Protein AF-A0A2A2DGZ8-F1 (afdb_monomer)

Sequence (70 aa):
MDRVKNDDLPALHSFVNGLRRDQDAVTAGLSTPWSSGQVEGHVCRVKLLKREGFGRANLDLLRRRIILTA

Radius of gyration: 18.41 Å; Cα contacts (8 Å, |Δi|>4): 20; chains: 1; bounding box: 32×23×47 Å

Mean predicted aligned error: 5.17 Å

Structure (mmCIF, N/CA/C/O backbone):
data_AF-A0A2A2DGZ8-F1
#
_entry.id   AF-A0A2A2DGZ8-F1
#
loop_
_atom_site.group_PDB
_atom_site.id
_atom_site.type_symbol
_atom_site.label_atom_id
_atom_site.label_alt_id
_atom_site.label_comp_id
_atom_site.label_asym_id
_atom_site.label_entity_id
_atom_site.label_seq_id
_atom_site.pdbx_PDB_ins_code
_atom_site.Cartn_x
_atom_site.Cartn_y
_atom_site.Cartn_z
_atom_site.occupancy
_atom_site.B_iso_or_equiv
_atom_site.auth_seq_id
_atom_site.auth_comp_id
_atom_site.auth_asym_id
_atom_site.auth_atom_id
_atom_site.pdbx_PDB_model_num
ATOM 1 N N . MET A 1 1 ? 6.073 1.360 -22.040 1.00 85.00 1 MET A N 1
ATOM 2 C CA . MET A 1 1 ? 6.452 0.145 -21.282 1.00 85.00 1 MET A CA 1
ATOM 3 C C . MET A 1 1 ? 7.365 -0.766 -22.090 1.00 85.00 1 MET A C 1
ATOM 5 O O . MET A 1 1 ? 8.329 -1.267 -21.532 1.00 85.00 1 MET A O 1
ATOM 9 N N . ASP A 1 2 ? 7.116 -0.943 -23.388 1.00 89.25 2 ASP A N 1
ATOM 10 C CA . ASP A 1 2 ? 7.844 -1.923 -24.212 1.00 89.25 2 ASP A CA 1
ATOM 11 C C . ASP A 1 2 ? 9.330 -1.597 -24.412 1.00 89.25 2 ASP A C 1
ATOM 13 O O . ASP A 1 2 ? 10.148 -2.506 -24.417 1.00 89.25 2 ASP A O 1
ATOM 17 N N . ARG A 1 3 ? 9.714 -0.312 -24.441 1.00 90.19 3 ARG A N 1
ATOM 18 C CA . ARG A 1 3 ? 11.134 0.096 -24.466 1.00 90.19 3 ARG A CA 1
ATOM 19 C C . ARG A 1 3 ? 11.928 -0.468 -23.283 1.00 90.19 3 ARG A C 1
ATOM 21 O O . ARG A 1 3 ? 12.954 -1.090 -23.482 1.00 90.19 3 ARG A O 1
ATOM 28 N N . VAL A 1 4 ? 11.392 -0.342 -22.067 1.00 90.12 4 VAL A N 1
ATOM 29 C CA . VAL A 1 4 ? 12.032 -0.869 -20.847 1.00 90.12 4 VAL A CA 1
ATOM 30 C C . VAL A 1 4 ? 12.136 -2.394 -20.873 1.00 90.12 4 VAL A C 1
ATOM 32 O O . VAL A 1 4 ? 13.076 -2.935 -20.313 1.00 90.12 4 VAL A O 1
ATOM 35 N N . LYS A 1 5 ? 11.188 -3.089 -21.516 1.00 84.94 5 LYS A N 1
ATOM 36 C CA . LYS A 1 5 ? 11.232 -4.553 -21.659 1.00 84.94 5 LYS A CA 1
ATOM 37 C C . LYS A 1 5 ? 12.277 -5.022 -22.671 1.00 84.94 5 LYS A C 1
ATOM 39 O O . LYS A 1 5 ? 12.787 -6.125 -22.521 1.00 84.94 5 LYS A O 1
ATOM 44 N N . ASN A 1 6 ? 12.543 -4.207 -23.688 1.00 90.94 6 ASN A N 1
ATOM 45 C CA . ASN A 1 6 ? 13.497 -4.513 -24.751 1.00 90.94 6 ASN A CA 1
ATOM 46 C C . ASN A 1 6 ? 14.933 -4.089 -24.399 1.00 90.94 6 ASN A C 1
ATOM 48 O O . ASN A 1 6 ? 15.870 -4.608 -24.998 1.00 90.94 6 ASN A O 1
ATOM 52 N N . ASP A 1 7 ? 15.100 -3.183 -23.433 1.00 93.12 7 ASP A N 1
ATOM 53 C CA . ASP A 1 7 ? 16.399 -2.737 -22.925 1.00 93.12 7 ASP A CA 1
ATOM 54 C C . ASP A 1 7 ? 16.839 -3.553 -21.691 1.00 93.12 7 ASP A C 1
ATOM 56 O O . ASP A 1 7 ? 16.016 -4.059 -20.917 1.00 93.12 7 ASP A O 1
ATOM 60 N N . ASP A 1 8 ? 18.153 -3.624 -21.456 1.00 89.56 8 ASP A N 1
ATOM 61 C CA . ASP A 1 8 ? 18.749 -4.281 -20.282 1.00 89.56 8 ASP A CA 1
ATOM 62 C C . ASP A 1 8 ? 18.659 -3.391 -19.028 1.00 89.56 8 ASP A C 1
ATOM 64 O O . ASP A 1 8 ? 19.627 -2.793 -18.559 1.00 89.56 8 ASP A O 1
ATOM 68 N N . LEU A 1 9 ? 17.436 -3.245 -18.513 1.00 91.56 9 LEU A N 1
ATOM 69 C CA . LEU A 1 9 ? 17.112 -2.442 -17.330 1.00 91.56 9 LEU A CA 1
ATOM 70 C C . LEU A 1 9 ? 16.429 -3.298 -16.251 1.00 91.56 9 LEU A C 1
ATOM 72 O O . LEU A 1 9 ? 15.287 -3.012 -15.872 1.00 91.56 9 LEU A O 1
ATOM 76 N N . PRO A 1 10 ? 17.095 -4.331 -15.702 1.00 86.38 10 PRO A N 1
ATOM 77 C CA . PRO A 1 10 ? 16.468 -5.338 -14.839 1.00 86.38 10 PRO A CA 1
ATOM 78 C C . PRO A 1 10 ? 15.769 -4.746 -13.604 1.00 86.38 10 PRO A C 1
ATOM 80 O O . PRO A 1 10 ? 14.735 -5.256 -13.170 1.00 86.38 10 PRO A O 1
ATOM 83 N N . ALA A 1 11 ? 16.265 -3.619 -13.081 1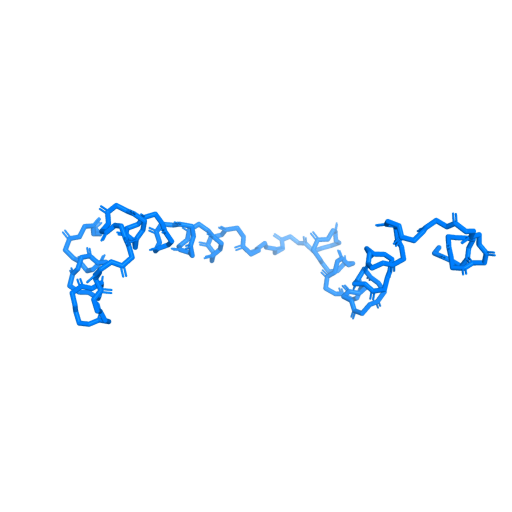.00 89.00 11 ALA A N 1
ATOM 84 C CA . ALA A 1 11 ? 15.644 -2.900 -11.966 1.00 89.00 11 ALA A CA 1
ATOM 85 C C . ALA A 1 11 ? 14.241 -2.342 -12.291 1.00 89.00 11 ALA A C 1
ATOM 87 O O . ALA A 1 11 ? 13.412 -2.204 -11.394 1.00 89.00 11 ALA A O 1
ATOM 88 N N . LEU A 1 12 ? 13.956 -2.032 -13.560 1.00 94.62 12 LEU A N 1
ATOM 89 C CA . LEU A 1 12 ? 12.685 -1.442 -14.001 1.00 94.62 12 LEU A CA 1
ATOM 90 C C . LEU A 1 12 ? 11.709 -2.468 -14.583 1.00 94.62 12 LEU A C 1
ATOM 92 O O . LEU A 1 12 ? 10.518 -2.176 -14.726 1.00 94.62 12 LEU A O 1
ATOM 96 N N . HIS A 1 13 ? 12.180 -3.674 -14.900 1.00 94.12 13 HIS A N 1
ATOM 97 C CA . HIS A 1 13 ? 11.342 -4.730 -15.469 1.00 94.12 13 HIS A CA 1
ATOM 98 C C . HIS A 1 13 ? 10.203 -5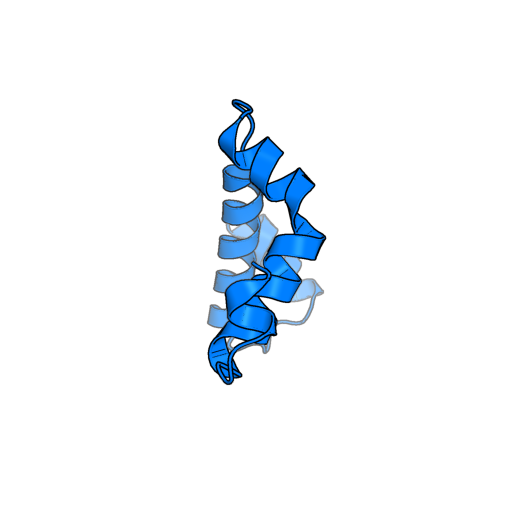.118 -14.521 1.00 94.12 13 HIS A C 1
ATOM 100 O O . HIS A 1 13 ? 9.050 -5.220 -14.944 1.00 94.12 13 HIS A O 1
ATOM 106 N N . SER A 1 14 ? 10.494 -5.279 -13.226 1.00 92.25 14 SER A N 1
ATOM 107 C CA . SER A 1 14 ? 9.482 -5.607 -12.211 1.00 92.25 14 SER A CA 1
ATOM 108 C C . SER A 1 14 ? 8.422 -4.509 -12.084 1.00 92.25 14 SER A C 1
ATOM 110 O O . SER A 1 14 ? 7.227 -4.809 -12.056 1.00 92.25 14 SER A O 1
ATOM 112 N N . PHE A 1 15 ? 8.849 -3.244 -12.095 1.00 92.75 15 PHE A N 1
ATOM 113 C CA . PHE A 1 15 ? 7.971 -2.081 -12.026 1.00 92.75 15 PHE A CA 1
ATOM 114 C C . PHE A 1 15 ? 7.016 -2.022 -13.221 1.00 92.75 15 PHE A C 1
ATOM 116 O O . PHE A 1 15 ? 5.803 -1.960 -13.039 1.00 92.75 15 PHE A O 1
ATOM 123 N N . VAL A 1 16 ? 7.539 -2.119 -14.446 1.00 95.50 16 VAL A N 1
ATOM 124 C CA . VAL A 1 16 ? 6.724 -2.078 -15.669 1.00 95.50 16 VAL A CA 1
ATOM 125 C C . VAL A 1 16 ? 5.755 -3.259 -15.749 1.00 95.50 16 VAL A C 1
ATOM 127 O O . VAL A 1 16 ? 4.616 -3.096 -16.185 1.00 95.50 16 VAL A O 1
ATOM 130 N N . ASN A 1 17 ? 6.172 -4.445 -15.302 1.00 93.00 17 ASN A N 1
ATOM 131 C CA . ASN A 1 17 ? 5.296 -5.613 -15.249 1.00 93.00 17 ASN A CA 1
ATOM 132 C C . ASN A 1 17 ? 4.197 -5.478 -14.186 1.00 93.00 17 ASN A C 1
ATOM 134 O O . ASN A 1 17 ? 3.081 -5.942 -14.413 1.00 93.00 17 ASN A O 1
ATOM 138 N N . GLY A 1 18 ? 4.484 -4.856 -13.040 1.00 94.06 18 GLY A N 1
ATOM 139 C CA . GLY A 1 18 ? 3.467 -4.486 -12.052 1.00 94.06 18 GLY A CA 1
ATOM 140 C C . GLY A 1 18 ? 2.472 -3.485 -12.629 1.00 94.06 18 GLY A C 1
ATOM 141 O O . GLY A 1 18 ? 1.285 -3.774 -12.708 1.00 94.06 18 GLY A O 1
ATOM 142 N N . LEU A 1 19 ? 2.977 -2.370 -13.157 1.00 94.81 19 LEU A N 1
ATOM 143 C CA . LEU A 1 19 ? 2.151 -1.290 -13.689 1.00 94.81 19 LEU A CA 1
ATOM 144 C C . LEU A 1 19 ? 1.255 -1.749 -14.850 1.00 94.81 19 LEU A C 1
ATOM 146 O O . LEU A 1 19 ? 0.110 -1.327 -14.942 1.00 94.81 19 LEU A O 1
ATOM 150 N N . ARG A 1 20 ? 1.743 -2.660 -15.705 1.00 95.19 20 ARG A N 1
ATOM 151 C CA . ARG A 1 20 ? 0.933 -3.256 -16.778 1.00 95.19 20 ARG A CA 1
ATOM 152 C C . ARG A 1 20 ? -0.175 -4.171 -16.255 1.00 95.19 20 ARG A C 1
ATOM 154 O O . ARG A 1 20 ? -1.238 -4.209 -16.862 1.00 95.19 20 ARG A O 1
ATOM 161 N N . ARG A 1 21 ? 0.076 -4.939 -15.187 1.00 95.94 21 ARG A N 1
ATOM 162 C CA . ARG A 1 21 ? -0.958 -5.783 -14.560 1.00 95.94 21 ARG A CA 1
ATOM 163 C C . ARG A 1 21 ? -2.049 -4.934 -13.913 1.00 95.94 21 ARG A C 1
ATOM 165 O O . ARG A 1 21 ? -3.213 -5.293 -14.012 1.00 95.94 21 ARG A O 1
ATOM 172 N N . ASP A 1 22 ? -1.666 -3.797 -13.343 1.00 96.31 22 ASP A N 1
ATOM 173 C CA . ASP A 1 22 ? -2.564 -2.906 -12.604 1.00 96.31 22 ASP A CA 1
ATOM 174 C C . ASP A 1 22 ? -3.046 -1.704 -13.443 1.00 96.31 22 ASP A C 1
ATOM 176 O O . ASP A 1 22 ? -3.526 -0.711 -12.895 1.00 96.31 22 ASP A O 1
ATOM 180 N N . GLN A 1 23 ? -2.925 -1.769 -14.775 1.00 96.31 23 GLN A N 1
ATOM 181 C CA . GLN A 1 23 ? -3.176 -0.638 -15.678 1.00 96.31 23 GLN A CA 1
ATOM 182 C C . GLN A 1 23 ? -4.580 -0.040 -15.500 1.00 96.31 23 GLN A C 1
ATOM 184 O O . GLN A 1 23 ? -4.722 1.185 -15.450 1.00 96.31 23 GLN A O 1
ATOM 189 N N . ASP A 1 24 ? -5.604 -0.884 -15.368 1.00 96.50 24 ASP A N 1
ATOM 190 C CA . ASP A 1 24 ? -6.991 -0.442 -15.190 1.00 96.50 24 ASP A CA 1
ATOM 191 C C . ASP A 1 24 ? -7.179 0.277 -13.851 1.00 96.50 24 ASP A C 1
ATOM 193 O O . ASP A 1 24 ? -7.772 1.353 -13.796 1.00 96.50 24 ASP A O 1
ATOM 197 N N . ALA A 1 25 ? -6.607 -0.272 -12.775 1.00 94.75 25 ALA A N 1
ATOM 198 C CA . ALA A 1 25 ? -6.666 0.318 -11.441 1.00 94.75 25 ALA A CA 1
ATOM 199 C C . ALA A 1 25 ? -5.949 1.675 -11.387 1.00 94.75 25 ALA A C 1
ATOM 201 O O . ALA A 1 25 ? -6.475 2.633 -10.824 1.00 94.75 25 ALA A O 1
ATOM 202 N N . VAL A 1 26 ? -4.777 1.784 -12.018 1.00 94.50 26 VAL A N 1
ATOM 203 C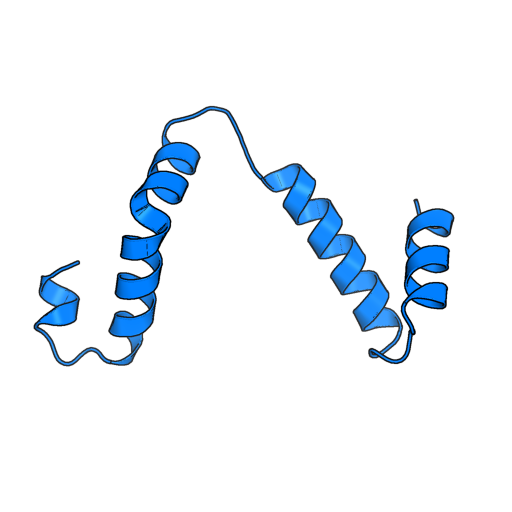 CA . VAL A 1 26 ? -4.013 3.038 -12.111 1.00 94.50 26 VAL A CA 1
ATOM 204 C C . VAL A 1 26 ? -4.780 4.075 -12.923 1.00 94.50 26 VAL A C 1
ATOM 206 O O . VAL A 1 26 ? -4.880 5.231 -12.519 1.00 94.50 26 VAL A O 1
ATOM 209 N N . THR A 1 27 ? -5.369 3.662 -14.046 1.00 96.69 27 THR A N 1
ATOM 210 C CA . THR A 1 27 ? -6.183 4.546 -14.888 1.00 96.69 27 THR A CA 1
ATOM 211 C C . THR A 1 27 ? -7.398 5.050 -14.112 1.00 96.69 27 THR A C 1
ATOM 213 O O . THR A 1 27 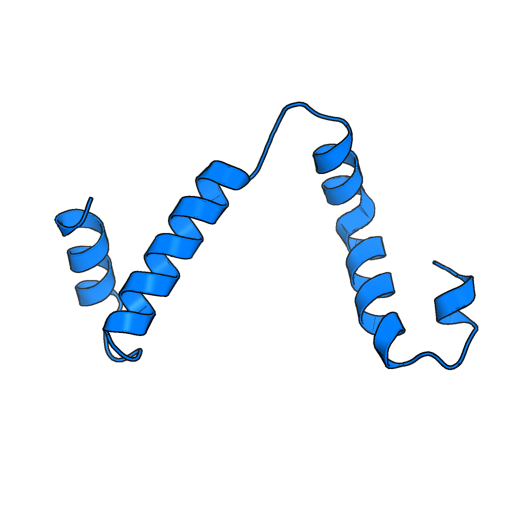? -7.651 6.254 -14.096 1.00 96.69 27 THR A O 1
ATOM 216 N N . ALA A 1 28 ? -8.112 4.171 -13.405 1.00 95.44 28 ALA A N 1
ATOM 217 C CA . ALA A 1 28 ? -9.246 4.545 -12.562 1.00 95.44 28 ALA A CA 1
ATOM 218 C C . ALA A 1 28 ? -8.834 5.491 -11.419 1.00 95.44 28 ALA A C 1
ATOM 220 O O . ALA A 1 28 ? -9.516 6.484 -11.169 1.00 95.44 28 ALA A O 1
ATOM 221 N N . GLY A 1 29 ? -7.693 5.241 -10.772 1.00 93.69 29 GLY A N 1
ATOM 222 C CA . GLY A 1 29 ? -7.167 6.098 -9.706 1.00 93.69 29 GLY A CA 1
ATOM 223 C C . GLY A 1 29 ? -6.797 7.514 -10.162 1.00 93.69 29 GLY A C 1
ATOM 224 O O . GLY A 1 29 ? -6.795 8.429 -9.346 1.00 93.69 29 GLY A O 1
ATOM 225 N N . LEU A 1 30 ? -6.504 7.710 -11.454 1.00 95.50 30 LEU A N 1
ATOM 226 C CA . LEU A 1 30 ? -6.173 9.021 -12.030 1.00 95.50 30 LEU A CA 1
ATOM 227 C C . LEU A 1 30 ? -7.357 9.717 -12.717 1.00 95.50 30 LEU A C 1
ATOM 229 O O . LEU A 1 30 ? -7.329 10.932 -12.891 1.00 95.50 30 LEU A O 1
ATOM 233 N N . SER A 1 31 ? -8.366 8.960 -13.152 1.00 97.62 31 SER A N 1
ATOM 234 C CA . SER A 1 31 ? -9.485 9.475 -13.959 1.00 97.62 31 SER A CA 1
ATOM 235 C C . SER A 1 31 ? -10.800 9.605 -13.193 1.00 97.62 31 SER A C 1
ATOM 237 O O . SER A 1 31 ? -11.733 10.237 -13.687 1.00 97.62 31 SER A O 1
ATOM 239 N N . THR A 1 32 ? -10.893 9.025 -11.997 1.00 96.62 32 THR A N 1
ATOM 240 C CA . THR A 1 32 ? -12.101 9.068 -11.166 1.00 96.62 32 THR A CA 1
ATOM 241 C C . THR A 1 32 ? -11.880 9.923 -9.915 1.00 96.62 32 THR A C 1
ATOM 243 O O . THR A 1 32 ? -10.742 10.099 -9.484 1.00 96.62 32 THR A O 1
ATOM 246 N N . PRO A 1 33 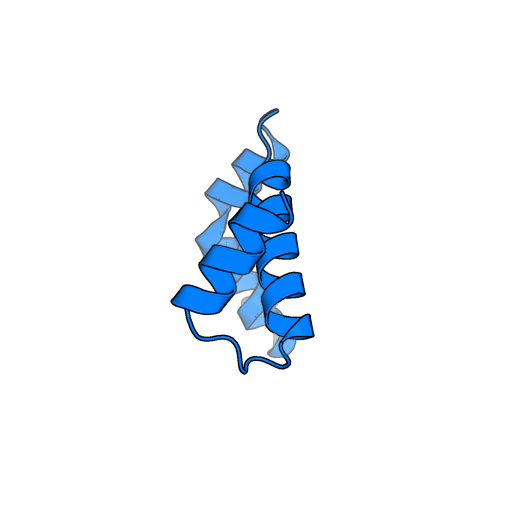? -12.949 10.448 -9.288 1.00 95.75 33 PRO A N 1
ATOM 247 C CA . PRO A 1 33 ? -12.832 11.170 -8.019 1.00 95.75 33 PRO A CA 1
ATOM 248 C C . PRO A 1 33 ? -12.620 10.240 -6.810 1.00 95.75 33 PRO A C 1
ATOM 250 O O . PRO A 1 33 ? -12.485 10.714 -5.682 1.00 95.75 33 PRO A O 1
ATOM 253 N N . TRP A 1 34 ? -12.651 8.920 -7.011 1.00 93.69 34 TRP A N 1
ATOM 254 C CA . TRP A 1 34 ? -12.577 7.938 -5.936 1.00 93.69 34 TRP A CA 1
ATOM 255 C C . TRP A 1 34 ? -11.126 7.658 -5.544 1.00 93.69 34 TRP A C 1
ATOM 257 O O . TRP A 1 34 ? -10.243 7.569 -6.391 1.00 93.69 34 TRP A O 1
ATOM 267 N N . SER A 1 35 ? -10.883 7.468 -4.246 1.00 90.44 35 SER A N 1
ATOM 268 C CA . SER A 1 35 ? -9.547 7.213 -3.702 1.00 90.44 35 SER A CA 1
ATOM 269 C C . SER A 1 35 ? -9.559 6.073 -2.685 1.00 90.44 35 SER A C 1
ATOM 271 O O . SER A 1 35 ? -10.474 5.963 -1.867 1.00 90.44 35 SER A O 1
ATOM 273 N N . SER A 1 36 ? -8.497 5.263 -2.682 1.00 93.12 36 SER A N 1
ATOM 274 C CA . SER A 1 36 ? -8.203 4.273 -1.637 1.00 93.12 36 SER A CA 1
ATOM 275 C C . SER A 1 36 ? -7.646 4.897 -0.350 1.00 93.12 36 SER A C 1
ATOM 277 O O . SER A 1 36 ? -7.436 4.174 0.624 1.00 93.12 36 SER A O 1
ATOM 279 N N . GLY A 1 37 ? -7.429 6.217 -0.296 1.00 94.31 37 GLY A N 1
ATOM 280 C CA . GLY A 1 37 ? -6.691 6.886 0.781 1.00 94.31 37 GLY A CA 1
ATOM 281 C C . GLY A 1 37 ? -7.230 6.618 2.188 1.00 94.31 37 GLY A C 1
ATOM 282 O O . GLY A 1 37 ? -6.453 6.349 3.104 1.00 94.31 37 GLY A O 1
ATOM 283 N N . GLN A 1 38 ? -8.554 6.598 2.375 1.00 94.44 38 GLN A N 1
ATOM 284 C CA . GLN A 1 38 ? -9.141 6.249 3.674 1.00 94.44 38 GLN A CA 1
ATOM 285 C C . GLN A 1 38 ? -8.803 4.804 4.067 1.00 94.44 38 GLN A C 1
ATOM 287 O O . GLN A 1 38 ? -8.405 4.548 5.203 1.00 94.44 38 GLN A O 1
ATOM 292 N N . VAL A 1 39 ? -8.928 3.853 3.139 1.00 95.56 39 VAL A N 1
ATOM 293 C CA . VAL A 1 39 ? -8.612 2.437 3.383 1.00 95.56 39 VAL A CA 1
ATOM 294 C C . VAL A 1 39 ? -7.122 2.267 3.685 1.00 95.56 39 VAL A C 1
ATOM 296 O O . VAL A 1 39 ? -6.754 1.609 4.659 1.00 95.56 39 VAL A O 1
ATOM 299 N N . GLU A 1 40 ? -6.257 2.915 2.909 1.00 96.12 40 GLU A N 1
ATOM 300 C CA . GLU A 1 40 ? -4.809 2.893 3.114 1.00 96.12 40 GLU A CA 1
ATOM 301 C C . GLU A 1 40 ? -4.397 3.515 4.449 1.00 96.12 40 GLU A C 1
AT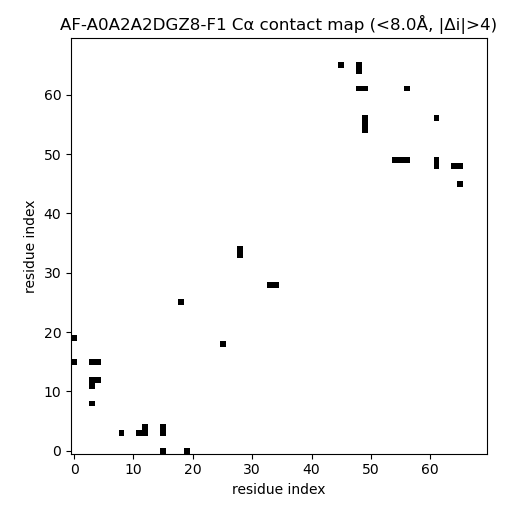OM 303 O O . GLU A 1 40 ? -3.518 2.975 5.123 1.00 96.12 40 GLU A O 1
ATOM 308 N N . GLY A 1 41 ? -5.077 4.578 4.887 1.00 95.62 41 GLY A N 1
ATOM 309 C CA . GLY A 1 41 ? -4.893 5.171 6.210 1.00 95.62 41 GLY A CA 1
ATOM 310 C C . GLY A 1 41 ? -5.158 4.168 7.336 1.00 95.62 41 GLY A C 1
ATOM 311 O O . GLY A 1 41 ? -4.324 4.002 8.232 1.00 95.62 41 GLY A O 1
ATOM 312 N N . HIS A 1 42 ? -6.259 3.413 7.253 1.00 94.50 42 HIS A N 1
ATOM 313 C CA . HIS A 1 42 ? -6.552 2.345 8.216 1.00 94.50 42 HIS A CA 1
ATOM 314 C C . HIS A 1 42 ? -5.480 1.248 8.187 1.00 94.50 42 HIS A C 1
ATOM 316 O O . HIS A 1 42 ? -4.994 0.831 9.240 1.00 94.50 42 HIS A O 1
ATOM 322 N N . VAL A 1 43 ? -5.051 0.809 6.998 1.00 95.44 43 VAL A N 1
ATOM 323 C CA . VAL A 1 43 ? -3.982 -0.194 6.857 1.00 95.44 43 VAL A CA 1
ATOM 324 C C . VAL A 1 43 ? -2.662 0.316 7.444 1.00 95.44 43 VAL A C 1
ATOM 326 O O . VAL A 1 43 ? -1.955 -0.442 8.114 1.00 95.44 43 VAL A O 1
ATOM 329 N N . CYS A 1 44 ? -2.324 1.587 7.228 1.00 95.75 44 CYS A N 1
ATOM 330 C CA . CYS A 1 44 ? -1.127 2.214 7.779 1.00 95.75 44 CYS A CA 1
ATOM 331 C C . CYS A 1 44 ? -1.163 2.217 9.312 1.00 95.75 44 CYS A C 1
ATOM 333 O O . CYS A 1 44 ? -0.217 1.743 9.946 1.00 95.75 44 CYS A O 1
ATOM 335 N N . ARG A 1 45 ? -2.290 2.624 9.911 1.00 94.12 45 ARG A N 1
ATOM 336 C CA . ARG A 1 45 ? -2.498 2.585 11.366 1.00 94.12 45 ARG A CA 1
ATOM 337 C C . ARG A 1 45 ? -2.359 1.170 11.931 1.00 94.12 45 ARG A C 1
ATOM 339 O O . ARG A 1 45 ? -1.664 0.966 12.923 1.00 94.12 45 ARG A O 1
ATOM 346 N N . VAL A 1 46 ? -2.959 0.169 11.286 1.00 93.31 46 VAL A N 1
ATOM 347 C CA . VAL A 1 46 ? -2.832 -1.238 11.711 1.00 93.31 46 VAL A CA 1
ATOM 348 C C . VAL A 1 46 ? -1.375 -1.712 11.645 1.00 93.31 46 VAL A C 1
ATOM 350 O O . VAL A 1 46 ? -0.885 -2.350 12.581 1.00 93.31 46 VAL A O 1
ATOM 353 N N . LYS A 1 47 ? -0.653 -1.380 10.566 1.00 93.25 47 LYS A N 1
ATOM 354 C CA . LYS A 1 47 ? 0.778 -1.695 10.422 1.00 93.25 47 LYS A CA 1
ATOM 355 C C . LYS A 1 47 ? 1.616 -1.010 11.504 1.00 93.25 47 LYS A C 1
ATOM 357 O O . LYS A 1 47 ? 2.540 -1.639 12.018 1.00 93.25 47 LYS A O 1
ATOM 362 N N .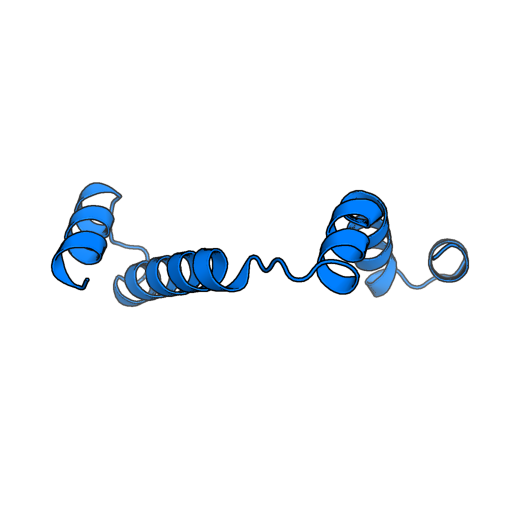 LEU A 1 48 ? 1.293 0.232 11.867 1.00 94.19 48 LEU A N 1
ATOM 363 C CA . LEU A 1 48 ? 1.958 0.966 12.944 1.00 94.19 48 LEU A CA 1
ATOM 364 C C . LEU A 1 48 ? 1.767 0.266 14.295 1.00 94.19 48 LEU A C 1
ATOM 366 O O . LEU A 1 48 ? 2.756 -0.107 14.919 1.00 94.19 48 LEU A O 1
ATOM 370 N N . LEU A 1 49 ? 0.525 -0.027 14.690 1.00 92.44 49 LEU A N 1
ATOM 371 C CA . LEU A 1 49 ? 0.228 -0.724 15.951 1.00 92.44 49 LEU A CA 1
ATO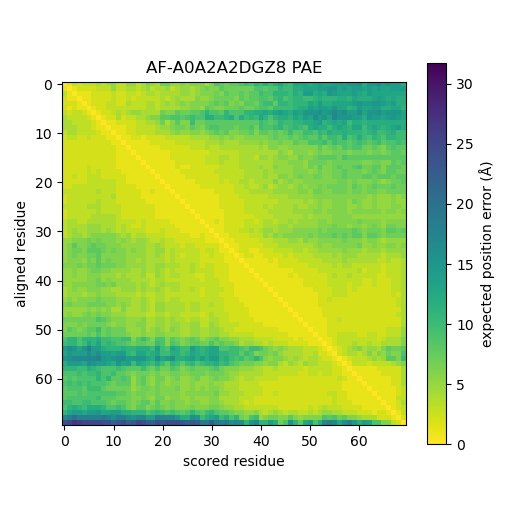M 372 C C . LEU A 1 49 ? 0.946 -2.081 16.046 1.00 92.44 49 LEU A C 1
ATOM 374 O O . LEU A 1 49 ? 1.479 -2.448 17.096 1.00 92.44 49 LEU A O 1
ATOM 378 N N . LYS A 1 50 ? 1.017 -2.830 14.937 1.00 93.06 50 LYS A N 1
ATOM 379 C CA . LYS A 1 50 ? 1.776 -4.090 14.880 1.00 93.06 50 LYS A CA 1
ATOM 380 C C . LYS A 1 50 ? 3.284 -3.870 15.077 1.00 93.06 50 LYS A C 1
ATOM 382 O O . LYS A 1 50 ? 3.926 -4.675 15.757 1.00 93.06 50 LYS A O 1
ATOM 387 N N . ARG A 1 51 ? 3.851 -2.804 14.498 1.00 93.94 51 ARG A N 1
ATOM 388 C CA . ARG A 1 51 ? 5.276 -2.439 14.631 1.00 93.94 51 ARG A CA 1
ATOM 389 C C . ARG A 1 51 ? 5.632 -1.955 16.033 1.00 93.94 51 ARG A C 1
ATOM 391 O O . ARG A 1 51 ? 6.682 -2.345 16.522 1.00 93.94 51 ARG A O 1
ATOM 398 N N . GLU A 1 52 ? 4.758 -1.205 16.702 1.00 91.56 52 GLU A N 1
ATOM 399 C CA . GLU A 1 52 ? 4.940 -0.827 18.115 1.00 91.56 52 GLU A CA 1
ATOM 400 C C . GLU A 1 52 ? 5.016 -2.052 19.033 1.00 91.56 52 GLU A C 1
ATOM 402 O O . GLU A 1 52 ? 5.744 -2.065 20.017 1.00 91.56 52 GLU A O 1
ATOM 407 N N . GLY A 1 53 ? 4.293 -3.120 18.687 1.00 89.88 53 GLY A N 1
ATOM 408 C CA . GLY A 1 53 ? 4.413 -4.411 19.363 1.00 89.88 53 GLY A CA 1
ATOM 409 C C . GLY A 1 53 ? 5.658 -5.210 18.963 1.00 89.88 53 GLY A C 1
ATOM 410 O O . GLY A 1 53 ? 5.737 -6.387 19.306 1.00 89.88 53 GLY A O 1
ATOM 411 N N . PHE A 1 54 ? 6.582 -4.639 18.180 1.00 90.25 54 PHE A N 1
ATOM 412 C CA . PHE A 1 54 ? 7.743 -5.313 17.584 1.00 90.25 54 PHE A CA 1
ATOM 413 C C . PHE A 1 54 ? 7.381 -6.625 16.868 1.00 90.25 54 PHE A C 1
ATOM 415 O O . PHE A 1 54 ? 8.136 -7.594 16.892 1.00 90.25 54 PHE A O 1
ATOM 422 N N . GLY A 1 55 ? 6.181 -6.693 16.280 1.00 84.06 55 GLY A N 1
ATOM 423 C CA . GLY A 1 55 ? 5.663 -7.907 15.646 1.00 84.06 55 GLY A CA 1
ATOM 424 C C . GLY A 1 55 ? 5.268 -9.037 16.608 1.00 84.06 55 GLY A C 1
ATOM 425 O O . GLY A 1 55 ? 4.850 -10.088 16.137 1.00 84.06 55 GLY A O 1
ATOM 426 N N . ARG A 1 56 ? 5.346 -8.830 17.929 1.00 85.06 56 ARG A N 1
ATOM 427 C CA . ARG A 1 56 ? 5.035 -9.834 18.965 1.00 85.06 56 ARG A CA 1
ATOM 428 C C . ARG A 1 56 ? 3.559 -9.891 19.355 1.00 85.06 56 ARG A C 1
ATOM 430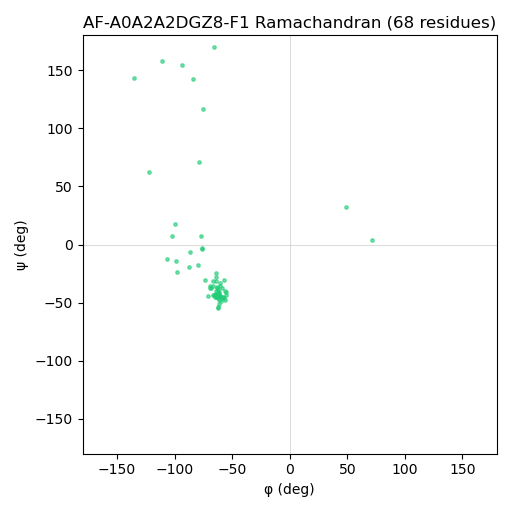 O O . ARG A 1 56 ? 3.159 -10.760 20.122 1.00 85.06 56 ARG A O 1
ATOM 437 N N . ALA A 1 57 ? 2.738 -8.978 18.841 1.00 84.81 57 ALA A N 1
ATOM 438 C CA . ALA A 1 57 ? 1.299 -9.035 19.046 1.00 84.81 57 ALA A CA 1
ATOM 439 C C . ALA A 1 57 ? 0.679 -10.127 18.163 1.00 84.81 57 ALA A C 1
ATOM 441 O O . ALA A 1 57 ? 0.705 -10.026 16.933 1.00 84.81 57 ALA A O 1
ATOM 442 N N . ASN A 1 58 ? 0.092 -11.148 18.796 1.00 88.56 58 ASN A N 1
ATOM 443 C CA . ASN A 1 58 ? -0.798 -12.085 18.115 1.00 88.56 58 ASN A CA 1
ATOM 444 C C . ASN A 1 58 ? -2.076 -11.364 17.633 1.00 88.56 58 ASN A C 1
ATOM 446 O O . ASN A 1 58 ? -2.325 -10.203 17.974 1.00 88.56 58 ASN A O 1
ATOM 450 N N . LEU A 1 59 ? -2.886 -12.040 16.815 1.00 91.62 59 LEU A N 1
ATOM 451 C CA . LEU A 1 59 ? -4.082 -11.430 16.224 1.00 91.62 59 LEU A CA 1
ATOM 452 C C . LEU A 1 59 ? -5.069 -10.910 17.279 1.00 91.62 59 LEU A C 1
ATOM 454 O O . LEU A 1 59 ? -5.627 -9.830 17.093 1.00 91.62 59 LEU A O 1
ATOM 458 N N . ASP A 1 60 ? -5.239 -11.618 18.398 1.00 93.94 60 ASP A N 1
ATOM 459 C CA . ASP A 1 60 ? -6.150 -11.211 19.474 1.00 93.94 60 ASP A CA 1
ATOM 460 C C . ASP A 1 60 ? -5.702 -9.914 20.148 1.00 93.94 60 ASP A C 1
ATOM 462 O O . ASP A 1 60 ? -6.505 -8.996 20.342 1.00 93.94 60 ASP A O 1
ATOM 466 N N . LEU A 1 61 ? -4.408 -9.800 20.460 1.00 92.19 61 LEU A N 1
ATOM 467 C CA . LEU A 1 61 ? -3.842 -8.588 21.039 1.00 92.19 61 LEU A CA 1
ATOM 468 C C . LEU A 1 61 ? -3.891 -7.427 20.044 1.00 92.19 61 LEU A C 1
ATOM 470 O O . LEU A 1 61 ? -4.279 -6.321 20.418 1.00 92.19 61 LEU A O 1
ATOM 474 N N . LEU A 1 62 ? -3.547 -7.664 18.774 1.00 92.81 62 LEU A N 1
ATOM 475 C CA . LEU A 1 62 ? -3.610 -6.630 17.741 1.00 92.81 62 LEU A CA 1
ATOM 476 C C . LEU A 1 62 ? -5.047 -6.127 17.546 1.00 92.81 62 LEU A C 1
ATOM 478 O O . LEU A 1 62 ? -5.258 -4.919 17.488 1.00 92.81 62 LEU A O 1
ATOM 482 N N . ARG A 1 63 ? -6.039 -7.028 17.526 1.00 93.44 63 ARG A N 1
ATOM 483 C CA . ARG A 1 63 ? -7.465 -6.673 17.459 1.00 93.44 63 ARG A CA 1
ATOM 484 C C . ARG A 1 63 ? -7.882 -5.814 18.651 1.00 93.44 63 ARG A C 1
ATOM 486 O O . ARG A 1 63 ? -8.482 -4.763 18.441 1.00 93.44 63 ARG A O 1
ATOM 493 N N . ARG A 1 64 ? -7.538 -6.217 19.882 1.00 93.81 64 ARG A N 1
ATOM 494 C CA . ARG A 1 64 ? -7.825 -5.416 21.088 1.00 93.81 64 ARG A CA 1
ATOM 495 C C . ARG A 1 64 ? -7.210 -4.025 20.986 1.00 93.81 64 ARG A C 1
ATOM 497 O O . ARG A 1 64 ? -7.903 -3.046 21.227 1.00 93.81 64 ARG A O 1
ATOM 504 N N . ARG A 1 65 ? -5.945 -3.920 20.562 1.00 92.12 65 ARG A N 1
ATOM 505 C CA . ARG A 1 65 ? -5.279 -2.621 20.378 1.00 92.12 65 ARG A CA 1
ATOM 506 C C . ARG A 1 65 ? -5.975 -1.768 19.323 1.00 92.12 65 ARG A C 1
ATOM 508 O O . ARG A 1 65 ? -6.205 -0.600 19.588 1.00 92.12 65 ARG A O 1
ATOM 515 N N . ILE A 1 66 ? -6.357 -2.327 18.174 1.00 93.06 66 ILE A N 1
ATOM 516 C CA . ILE A 1 66 ? -7.059 -1.582 17.114 1.00 93.06 66 ILE A CA 1
ATOM 517 C C . ILE A 1 66 ? -8.367 -0.967 17.627 1.00 93.06 66 ILE A C 1
ATOM 519 O O . ILE A 1 66 ? -8.607 0.201 17.327 1.00 93.06 66 ILE A O 1
ATOM 523 N N . ILE A 1 67 ? -9.164 -1.740 18.378 1.00 94.19 67 ILE A N 1
ATOM 524 C CA . ILE A 1 67 ? -10.466 -1.322 18.927 1.00 94.19 67 ILE A CA 1
ATOM 525 C C . ILE A 1 67 ? -10.293 -0.294 20.050 1.00 94.19 67 ILE A C 1
ATOM 527 O O . ILE A 1 67 ? -11.013 0.692 20.079 1.00 94.19 67 ILE A O 1
ATOM 531 N N . LEU A 1 68 ? -9.344 -0.512 20.966 1.00 91.94 68 LEU A N 1
ATOM 532 C CA . LEU A 1 68 ? -9.160 0.340 22.150 1.00 91.94 68 LEU A CA 1
ATOM 533 C C . LEU A 1 68 ? -8.397 1.642 21.874 1.00 91.94 68 LEU A C 1
ATOM 535 O O . LEU A 1 68 ? -8.412 2.537 22.707 1.00 91.94 68 LEU A O 1
ATOM 539 N N . THR A 1 69 ? -7.687 1.731 20.750 1.00 80.44 69 THR A N 1
ATOM 540 C CA . THR A 1 69 ? -6.966 2.950 20.339 1.00 80.44 69 THR A CA 1
ATOM 541 C C . THR A 1 69 ? -7.710 3.727 19.251 1.00 80.44 69 THR A C 1
ATOM 543 O O . THR A 1 69 ? -7.108 4.596 18.615 1.00 80.44 69 THR A O 1
ATOM 546 N N . ALA A 1 70 ? -8.942 3.317 18.920 1.00 61.44 70 ALA A N 1
ATOM 547 C CA . ALA A 1 70 ? -9.826 4.026 17.993 1.00 61.44 70 ALA A CA 1
ATOM 548 C C . ALA A 1 70 ? -10.495 5.192 18.724 1.00 61.44 70 ALA A C 1
ATOM 550 O O . ALA A 1 70 ? -10.611 6.258 18.086 1.00 61.44 70 ALA A O 1
#

Secondary structure (DSSP, 8-state):
-HHHHHSS-HHHHHHHHHHHHTHHHHHHHHHSS--SHHHHHHHHHHHHHHHHTTT---HHHHHHHHHHT-

pLDDT: mean 92.15, std 5.05, range [61.44, 97.62]

Foldseek 3Di:
DVVCVVDPPVVCPVVVVVCVVCVVVVCCCVPDPDDCVVVVVLVVVLVVLCVVVVVPDDPVRSVVCSVVVD

InterPro domains:
  IPR002560 Transposase IS204/IS1001/IS1096/IS1165, DDE domain [PF01610] (2-66)
  IPR047951 Transposase ISL3 [PTHR33498] (3-69)

Solvent-accessible surface area (backbone atoms only — not comparable to full-atom values): 4250 Å² total; per-residue (Å²): 109,66,68,54,69,75,44,100,41,76,87,51,42,61,55,49,54,49,50,62,76,41,42,66,60,54,49,45,57,72,74,44,97,61,74,64,60,70,61,51,49,54,52,51,51,54,53,46,59,40,53,77,44,73,66,69,54,52,71,70,56,45,50,51,50,57,66,78,73,106

Organism: NCBI:txid1940